Protein AF-A0A0L8FNC0-F1 (afdb_monomer_lite)

pLDDT: mean 70.18, std 13.85, range [40.78, 84.69]

Secondary structure (DSSP, 8-state):
----------SS--HHHHHHHHHHHHHHT-HHHHHHHHHHHHHHT-TTTHHHHHHHHHHHHHHH-----

Radius of gyration: 13.47 Å; chains: 1; bounding box: 22×40×37 Å

Organism: Octopus bimaculoides (NCBI:txid37653)

Structure (mmCIF, N/CA/C/O backbone):
data_AF-A0A0L8FNC0-F1
#
_entry.id   AF-A0A0L8FNC0-F1
#
loop_
_atom_site.group_PDB
_atom_site.id
_atom_site.type_symbol
_atom_site.label_atom_id
_atom_site.label_alt_id
_atom_site.label_comp_id
_atom_site.label_asym_id
_a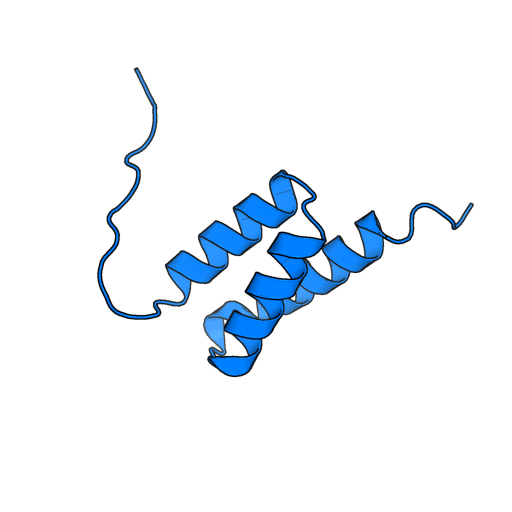tom_site.label_entity_id
_atom_site.label_seq_id
_atom_site.pdbx_PDB_ins_code
_atom_site.Cartn_x
_atom_site.Cartn_y
_atom_site.Cartn_z
_atom_site.occupancy
_atom_site.B_iso_or_equiv
_atom_site.auth_seq_id
_atom_site.auth_comp_id
_atom_site.auth_asym_id
_atom_site.auth_atom_id
_atom_site.pdbx_PDB_model_num
ATOM 1 N N . MET A 1 1 ? -8.901 27.126 -11.318 1.00 44.28 1 MET A N 1
ATOM 2 C CA . MET A 1 1 ? -7.914 26.892 -10.240 1.00 44.28 1 MET A CA 1
ATOM 3 C C . MET A 1 1 ? -8.450 25.728 -9.438 1.00 44.28 1 MET A C 1
ATOM 5 O O . MET A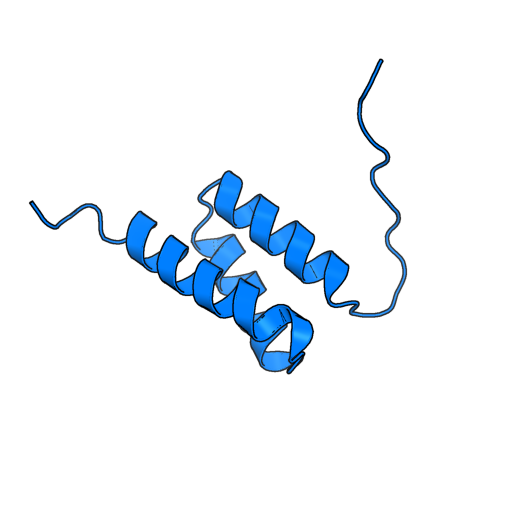 1 1 ? -9.239 25.946 -8.536 1.00 44.28 1 MET A O 1
ATOM 9 N N . ASP A 1 2 ? -8.077 24.499 -9.781 1.00 53.22 2 ASP A N 1
ATOM 10 C CA . ASP A 1 2 ? -8.771 23.319 -9.250 1.00 53.22 2 ASP A CA 1
ATOM 11 C C . ASP A 1 2 ? -7.729 22.316 -8.769 1.00 53.22 2 ASP A C 1
ATOM 13 O O . ASP A 1 2 ? -7.509 21.254 -9.346 1.00 53.22 2 ASP A O 1
ATOM 17 N N . ARG A 1 3 ? -7.003 22.699 -7.717 1.00 46.69 3 ARG A N 1
ATOM 18 C CA . ARG A 1 3 ? -6.142 21.777 -6.974 1.00 46.69 3 ARG A CA 1
ATOM 19 C C . ARG A 1 3 ? -6.791 21.533 -5.625 1.00 46.69 3 ARG A C 1
ATOM 21 O O . ARG A 1 3 ? -6.583 22.266 -4.666 1.00 46.69 3 ARG A O 1
ATOM 28 N N . LYS A 1 4 ? -7.651 20.512 -5.668 1.00 42.69 4 LYS A N 1
ATOM 29 C CA . LYS A 1 4 ? -8.346 19.838 -4.574 1.00 42.69 4 LYS A CA 1
ATOM 30 C C . LYS A 1 4 ? -7.550 19.907 -3.275 1.00 42.69 4 LYS A C 1
ATOM 32 O O . LYS A 1 4 ? -6.378 19.532 -3.232 1.00 42.69 4 LYS A O 1
ATOM 37 N N . PHE A 1 5 ? -8.247 20.398 -2.258 1.00 42.78 5 PHE A N 1
ATOM 38 C CA . PHE A 1 5 ? -7.840 20.483 -0.871 1.00 42.78 5 PHE A CA 1
ATOM 39 C C . PHE A 1 5 ? -7.037 19.253 -0.455 1.00 42.78 5 PHE A C 1
ATOM 41 O O . PHE A 1 5 ? -7.515 18.121 -0.482 1.00 42.78 5 PHE A O 1
ATOM 48 N N . LYS A 1 6 ? -5.787 19.519 -0.081 1.00 40.81 6 LYS A N 1
ATOM 49 C CA . LYS A 1 6 ? -4.930 18.596 0.643 1.00 40.81 6 LYS A CA 1
ATOM 50 C C . LYS A 1 6 ? -5.501 18.530 2.054 1.00 40.81 6 LYS A C 1
ATOM 52 O O . LYS A 1 6 ? -5.204 19.374 2.896 1.00 40.81 6 LYS A O 1
ATOM 57 N N . GLU A 1 7 ? -6.445 17.616 2.235 1.00 49.22 7 GLU A N 1
ATOM 58 C CA . GLU A 1 7 ? -7.127 17.388 3.498 1.00 49.22 7 GLU A CA 1
ATOM 59 C C . GLU A 1 7 ? -6.104 16.912 4.530 1.00 49.22 7 GLU A C 1
ATOM 61 O O . GLU A 1 7 ? -5.534 15.828 4.448 1.00 49.22 7 GLU A O 1
ATOM 66 N N . LYS A 1 8 ? -5.755 17.880 5.378 1.00 40.78 8 LYS A N 1
ATOM 67 C CA . LYS A 1 8 ? -5.583 17.793 6.825 1.00 40.78 8 LYS A CA 1
ATOM 68 C C . LYS A 1 8 ? -5.041 16.462 7.341 1.00 40.78 8 LYS A C 1
ATOM 70 O O . LYS A 1 8 ? -5.729 15.456 7.442 1.00 40.78 8 LYS A O 1
ATOM 75 N N . GLN A 1 9 ? -3.794 16.554 7.787 1.00 56.22 9 GLN A N 1
ATOM 76 C CA . GLN A 1 9 ? -3.306 15.740 8.882 1.00 56.22 9 GLN A CA 1
ATOM 77 C C . GLN A 1 9 ? -4.238 15.924 10.083 1.00 56.22 9 GLN A C 1
ATOM 79 O O . GLN A 1 9 ? -4.373 17.046 10.568 1.00 56.22 9 GLN A O 1
ATOM 84 N N . GLU A 1 10 ? -4.847 14.849 10.568 1.00 46.38 10 GLU A N 1
ATOM 85 C CA . GLU A 1 10 ? -5.329 14.802 11.940 1.00 46.38 10 GLU A CA 1
ATOM 86 C C . GLU A 1 10 ? -5.144 13.393 12.504 1.00 46.38 10 GLU A C 1
ATOM 88 O O . GLU A 1 10 ? -5.361 12.371 11.859 1.00 46.38 10 GLU A O 1
ATOM 93 N N . THR A 1 11 ? -4.612 13.387 13.712 1.00 40.91 11 THR A N 1
ATOM 94 C CA . THR A 1 11 ? -4.100 12.290 14.519 1.00 40.91 11 THR A CA 1
ATOM 95 C C . THR A 1 11 ? -5.170 11.268 14.892 1.00 40.91 11 THR A C 1
ATOM 97 O O . THR A 1 11 ? -5.681 11.272 16.001 1.00 40.91 11 THR A O 1
ATOM 100 N N . THR A 1 12 ? -5.484 10.358 13.984 1.00 45.94 12 THR A N 1
ATOM 101 C CA . THR A 1 12 ? -5.922 8.979 14.251 1.00 45.94 12 THR A CA 1
ATOM 102 C C . THR A 1 12 ? -5.620 8.206 12.973 1.00 45.94 12 THR A C 1
ATOM 104 O O . THR A 1 12 ? -5.753 8.753 11.884 1.00 45.94 12 THR A O 1
ATOM 107 N N . LYS A 1 13 ? -5.117 6.973 13.067 1.00 57.97 13 LYS A N 1
ATOM 108 C CA . LYS A 1 13 ? -4.733 6.140 11.913 1.00 57.97 13 LYS A CA 1
ATOM 109 C C . LYS A 1 13 ? -5.991 5.725 11.136 1.00 57.97 13 LYS A C 1
ATOM 111 O O . LYS A 1 13 ? -6.437 4.593 11.235 1.00 57.97 13 LYS A O 1
ATOM 116 N N . ALA A 1 14 ? -6.626 6.672 10.455 1.00 65.31 14 ALA A N 1
ATOM 117 C CA . ALA A 1 14 ? -7.862 6.442 9.739 1.00 65.31 14 ALA A CA 1
ATOM 118 C C . ALA A 1 14 ? -7.554 5.655 8.458 1.00 65.31 14 ALA A C 1
ATOM 120 O O . ALA A 1 14 ? -6.600 5.998 7.743 1.00 65.31 14 ALA A O 1
ATOM 121 N N . PRO A 1 15 ? -8.357 4.625 8.146 1.00 66.88 15 PRO A N 1
ATOM 122 C CA . PRO A 1 15 ? -8.147 3.785 6.975 1.00 66.88 15 PRO A CA 1
ATOM 123 C C . PRO A 1 15 ? -8.111 4.590 5.669 1.00 66.88 15 PRO A C 1
ATOM 125 O O . PRO A 1 15 ? -7.315 4.291 4.782 1.00 66.88 15 PRO A O 1
ATOM 128 N N . ASP A 1 16 ? -8.866 5.686 5.596 1.00 70.81 16 ASP A N 1
ATOM 129 C CA . ASP A 1 16 ? -8.901 6.603 4.454 1.00 70.81 16 ASP A CA 1
ATOM 130 C C . ASP A 1 16 ? -7.533 7.200 4.079 1.00 70.81 16 ASP A C 1
ATOM 132 O O . ASP A 1 16 ? -7.180 7.291 2.898 1.00 70.81 16 ASP A O 1
ATOM 136 N N . VAL A 1 17 ? -6.717 7.577 5.070 1.00 76.12 17 VAL A N 1
ATOM 137 C CA . VAL A 1 17 ? -5.396 8.181 4.820 1.00 76.12 17 VAL A CA 1
ATOM 138 C C . VAL A 1 17 ? -4.452 7.147 4.218 1.00 76.12 17 VAL A C 1
ATOM 140 O O . VAL A 1 17 ? -3.756 7.433 3.240 1.00 76.12 17 VAL A O 1
ATOM 143 N N . LEU A 1 18 ? -4.465 5.937 4.774 1.00 74.06 18 LEU A N 1
ATOM 144 C CA . LEU A 1 18 ? -3.678 4.810 4.290 1.00 74.06 18 LEU A CA 1
ATOM 145 C C . LEU A 1 18 ? -4.088 4.425 2.864 1.00 74.06 18 LEU A C 1
ATOM 147 O O . LEU A 1 18 ? -3.221 4.296 2.003 1.00 74.06 18 LEU A O 1
ATOM 151 N N . VAL A 1 19 ? -5.390 4.361 2.567 1.00 76.56 19 VAL A N 1
ATOM 152 C CA . VAL A 1 19 ? -5.911 4.111 1.210 1.00 76.56 19 VAL A CA 1
ATOM 153 C C . VAL A 1 19 ? -5.454 5.194 0.227 1.00 76.56 19 VAL A C 1
ATOM 155 O O . VAL A 1 19 ? -5.038 4.890 -0.894 1.00 76.56 19 VAL A O 1
ATOM 158 N N . SER A 1 20 ? -5.493 6.466 0.626 1.00 80.50 20 SER A N 1
ATOM 159 C CA . SER A 1 20 ? -5.056 7.586 -0.217 1.00 80.50 20 SER A CA 1
ATOM 160 C C . SER A 1 20 ? -3.550 7.545 -0.512 1.00 80.50 20 SER A C 1
ATOM 162 O O . SER A 1 20 ? -3.121 7.747 -1.658 1.00 80.50 20 SER A O 1
ATOM 164 N N . GLN A 1 21 ? -2.734 7.212 0.494 1.00 78.50 21 GLN A N 1
ATOM 165 C CA . GLN A 1 21 ? -1.297 6.995 0.317 1.00 78.50 21 GLN A CA 1
ATOM 166 C C . GLN A 1 21 ? -1.017 5.783 -0.569 1.00 78.50 21 GLN A C 1
ATOM 168 O O . GLN A 1 21 ? -0.194 5.871 -1.478 1.00 78.50 21 GLN A O 1
ATOM 173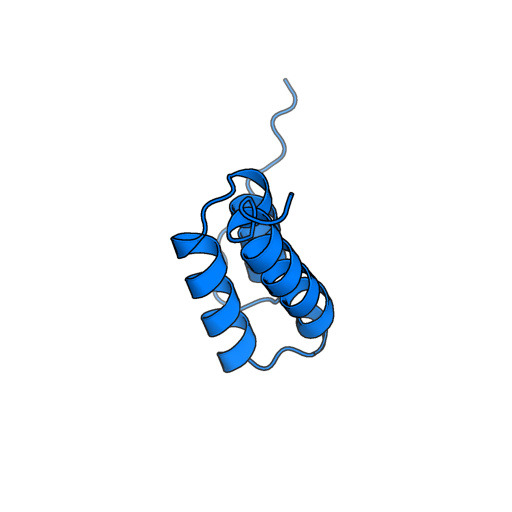 N N . LEU A 1 22 ? -1.745 4.688 -0.371 1.00 78.94 22 LEU A N 1
ATOM 174 C CA . LEU A 1 22 ? -1.603 3.450 -1.126 1.00 78.94 22 LEU A CA 1
ATOM 175 C C . LEU A 1 22 ? -1.960 3.660 -2.607 1.00 78.94 22 LEU A C 1
ATOM 177 O O . LEU A 1 22 ? -1.193 3.271 -3.491 1.00 78.94 22 LEU A O 1
ATOM 181 N N . LYS A 1 23 ? -3.039 4.395 -2.904 1.00 79.12 23 LYS A N 1
ATOM 182 C CA . LYS A 1 23 ? -3.378 4.835 -4.271 1.00 79.12 23 LYS A CA 1
ATOM 183 C C . LYS A 1 23 ? -2.304 5.741 -4.869 1.00 79.12 23 LYS A C 1
ATOM 185 O O . LYS A 1 23 ? -1.959 5.594 -6.041 1.00 79.12 23 LYS A O 1
ATOM 190 N N . SER A 1 24 ? -1.745 6.656 -4.078 1.00 81.44 24 SER A N 1
ATOM 191 C CA . SER A 1 24 ? -0.675 7.553 -4.531 1.00 81.44 24 SER A CA 1
ATOM 192 C C . SER A 1 24 ? 0.628 6.805 -4.825 1.00 81.44 24 SER A C 1
ATOM 194 O O . SER A 1 24 ? 1.261 7.075 -5.843 1.00 81.44 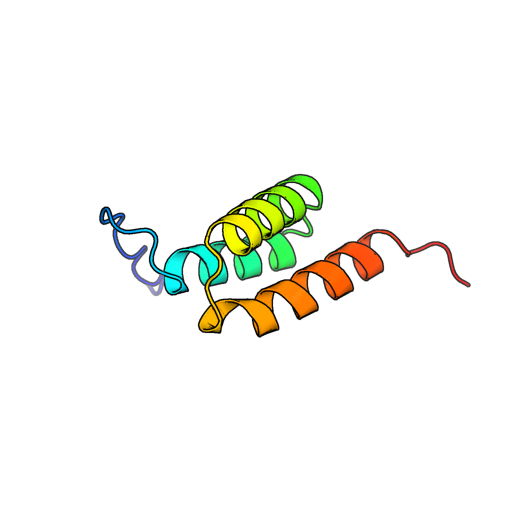24 SER A O 1
ATOM 196 N N . ALA A 1 25 ? 1.012 5.842 -3.986 1.00 79.25 25 ALA A N 1
ATOM 197 C CA . ALA A 1 25 ? 2.181 4.988 -4.187 1.00 79.25 25 ALA A CA 1
ATOM 198 C C . ALA A 1 25 ? 1.994 4.055 -5.391 1.00 79.25 25 ALA A C 1
ATOM 200 O O . ALA A 1 25 ? 2.903 3.902 -6.204 1.00 79.25 25 ALA A O 1
ATOM 201 N N . THR A 1 26 ? 0.783 3.521 -5.574 1.00 77.81 26 THR A N 1
ATOM 202 C CA . THR A 1 26 ? 0.421 2.721 -6.753 1.00 77.81 26 THR A CA 1
ATOM 203 C C . THR A 1 26 ? 0.545 3.551 -8.032 1.00 77.81 26 THR A C 1
ATOM 205 O O . THR A 1 26 ? 1.118 3.101 -9.022 1.00 77.81 26 THR A O 1
ATOM 208 N N . ARG A 1 27 ? 0.070 4.804 -8.005 1.00 79.25 27 ARG A N 1
ATOM 209 C CA . ARG A 1 27 ? 0.132 5.727 -9.147 1.00 79.25 27 ARG A CA 1
ATOM 210 C C . ARG A 1 27 ? 1.556 6.180 -9.476 1.00 79.25 27 ARG A C 1
ATOM 212 O O . ARG A 1 27 ? 1.865 6.367 -10.648 1.00 79.25 27 ARG A O 1
ATOM 219 N N . GLN A 1 28 ? 2.404 6.347 -8.464 1.00 79.62 28 GLN A N 1
ATOM 220 C CA . GLN A 1 28 ? 3.826 6.655 -8.643 1.00 79.62 28 GLN A CA 1
ATOM 221 C C . GLN A 1 28 ? 4.667 5.410 -8.980 1.00 79.62 28 GLN A C 1
ATOM 223 O O . GLN A 1 28 ? 5.828 5.549 -9.344 1.00 79.62 28 GLN A O 1
ATOM 228 N N . LYS A 1 29 ? 4.080 4.202 -8.918 1.00 73.75 29 LYS A N 1
ATOM 229 C CA . LYS A 1 29 ? 4.772 2.909 -9.075 1.00 73.75 29 LYS A CA 1
ATOM 230 C C . LYS A 1 29 ? 5.955 2.736 -8.109 1.00 73.75 29 LYS A C 1
ATOM 232 O O . LYS A 1 29 ? 6.888 1.979 -8.379 1.00 73.75 29 LYS A O 1
ATOM 237 N N . ASP A 1 30 ? 5.895 3.400 -6.958 1.00 81.12 30 ASP A N 1
ATOM 238 C CA . ASP A 1 30 ? 6.931 3.340 -5.934 1.00 81.12 30 ASP A CA 1
ATOM 239 C C . ASP A 1 30 ? 6.815 2.040 -5.141 1.00 81.12 30 ASP A C 1
ATOM 241 O O . ASP A 1 30 ? 6.123 1.977 -4.126 1.00 81.12 30 ASP A O 1
ATOM 245 N N . LYS A 1 31 ? 7.518 0.991 -5.581 1.00 80.94 31 LYS A N 1
ATOM 246 C CA . LYS A 1 31 ? 7.512 -0.330 -4.922 1.00 80.94 31 LYS A CA 1
ATOM 247 C C . LYS A 1 31 ? 7.844 -0.240 -3.432 1.00 80.94 31 LYS A C 1
ATOM 249 O O . LYS A 1 31 ? 7.176 -0.863 -2.614 1.00 80.94 31 LYS A O 1
ATOM 254 N N . THR A 1 32 ? 8.854 0.551 -3.076 1.00 82.50 32 THR A N 1
ATOM 255 C CA . THR A 1 32 ? 9.336 0.683 -1.695 1.00 82.50 32 THR A CA 1
ATOM 256 C C . THR A 1 32 ? 8.312 1.372 -0.798 1.00 82.50 32 THR A C 1
ATOM 258 O O . THR A 1 32 ? 8.066 0.920 0.318 1.00 82.50 32 THR A O 1
ATOM 261 N N . ALA A 1 33 ? 7.693 2.451 -1.291 1.00 82.50 33 ALA A N 1
ATOM 262 C CA . ALA A 1 33 ? 6.647 3.155 -0.556 1.00 82.50 33 ALA A CA 1
ATOM 263 C C . ALA A 1 33 ? 5.391 2.285 -0.440 1.00 82.50 33 ALA A C 1
ATOM 265 O O . ALA A 1 33 ? 4.835 2.149 0.644 1.00 82.50 33 ALA A O 1
ATOM 266 N N . LEU A 1 34 ? 4.997 1.634 -1.536 1.00 81.75 34 LEU A N 1
ATOM 267 C CA . LEU A 1 34 ? 3.840 0.751 -1.590 1.00 81.75 34 LEU A CA 1
ATOM 268 C C . LEU A 1 34 ? 3.989 -0.424 -0.611 1.00 81.75 34 LEU A C 1
ATOM 270 O O . LEU A 1 34 ? 3.071 -0.676 0.158 1.00 81.75 34 LEU A O 1
ATOM 274 N N . ALA A 1 35 ? 5.156 -1.077 -0.559 1.00 83.44 35 ALA A N 1
ATOM 275 C CA . ALA A 1 35 ? 5.438 -2.152 0.396 1.00 83.44 35 ALA A CA 1
ATOM 276 C C . ALA A 1 35 ? 5.378 -1.684 1.860 1.00 83.44 35 ALA A C 1
ATOM 278 O O . ALA A 1 35 ? 4.800 -2.375 2.693 1.00 83.44 35 ALA A O 1
ATOM 279 N N . LYS A 1 36 ? 5.930 -0.503 2.176 1.00 84.69 36 LYS A N 1
ATOM 280 C CA . LYS A 1 36 ? 5.838 0.075 3.527 1.00 84.69 36 LYS A CA 1
ATOM 281 C C . LYS A 1 36 ? 4.393 0.331 3.944 1.00 84.69 36 LYS A C 1
ATOM 283 O O . LYS A 1 36 ? 3.994 -0.081 5.026 1.00 84.69 36 LYS A O 1
ATOM 288 N N . ILE A 1 37 ? 3.615 0.964 3.067 1.00 80.38 37 ILE A N 1
ATOM 289 C CA . ILE A 1 37 ? 2.212 1.292 3.340 1.00 80.38 37 ILE A CA 1
ATOM 290 C C . ILE A 1 37 ? 1.388 0.009 3.501 1.00 80.38 37 ILE A C 1
ATOM 292 O O . ILE A 1 37 ? 0.546 -0.054 4.387 1.00 80.38 37 ILE A O 1
ATOM 296 N N . ILE A 1 38 ? 1.654 -1.024 2.692 1.00 82.19 38 ILE A N 1
ATOM 297 C CA . ILE A 1 38 ? 1.043 -2.355 2.828 1.00 82.19 38 ILE A CA 1
ATOM 298 C C . ILE A 1 38 ? 1.291 -2.913 4.237 1.00 82.19 38 ILE A C 1
ATOM 300 O O . ILE A 1 38 ? 0.334 -3.269 4.914 1.00 82.19 38 ILE A O 1
ATOM 304 N N . ILE A 1 39 ? 2.542 -2.924 4.709 1.00 83.94 39 ILE A N 1
ATOM 305 C CA . ILE A 1 39 ? 2.883 -3.436 6.047 1.00 83.94 39 ILE A CA 1
ATOM 306 C C . ILE A 1 39 ? 2.177 -2.624 7.139 1.00 83.94 39 ILE A C 1
ATOM 308 O O . ILE A 1 39 ? 1.541 -3.213 8.005 1.00 83.94 39 ILE A O 1
ATOM 312 N N . GLU A 1 40 ? 2.203 -1.290 7.062 1.00 79.94 40 GLU A N 1
ATOM 313 C CA . GLU A 1 40 ? 1.498 -0.431 8.026 1.00 79.94 40 GLU A CA 1
ATOM 314 C C . GLU A 1 40 ? -0.019 -0.685 8.035 1.00 79.94 40 GLU A C 1
ATOM 316 O O . GLU A 1 40 ? -0.641 -0.659 9.096 1.00 79.94 40 GLU A O 1
ATOM 321 N N . CYS A 1 41 ? -0.626 -0.962 6.876 1.00 76.19 41 CYS A N 1
ATOM 322 C CA . CYS A 1 41 ? -2.041 -1.324 6.785 1.00 76.19 41 CYS A CA 1
ATOM 323 C C . CYS A 1 41 ? -2.325 -2.709 7.383 1.00 76.19 41 CYS A C 1
ATOM 325 O O . CYS A 1 41 ? -3.361 -2.891 8.023 1.00 76.19 41 CYS A O 1
ATOM 327 N N . GLU A 1 42 ? -1.429 -3.676 7.165 1.00 78.06 42 GLU A N 1
ATOM 328 C CA . GLU A 1 42 ? -1.540 -5.040 7.694 1.00 78.06 42 GLU A CA 1
ATOM 329 C C . GLU A 1 42 ? -1.404 -5.046 9.220 1.00 78.06 42 GLU A C 1
ATOM 331 O O . GLU A 1 42 ? -2.245 -5.622 9.906 1.00 78.06 42 GLU A O 1
ATOM 336 N N . GLU A 1 43 ? -0.410 -4.331 9.758 1.00 80.56 43 GLU A N 1
ATOM 337 C CA . GLU A 1 43 ? -0.205 -4.168 11.203 1.00 80.56 43 GLU A CA 1
ATOM 338 C C . GLU A 1 43 ? -1.366 -3.438 11.874 1.00 80.56 43 GLU A C 1
ATOM 340 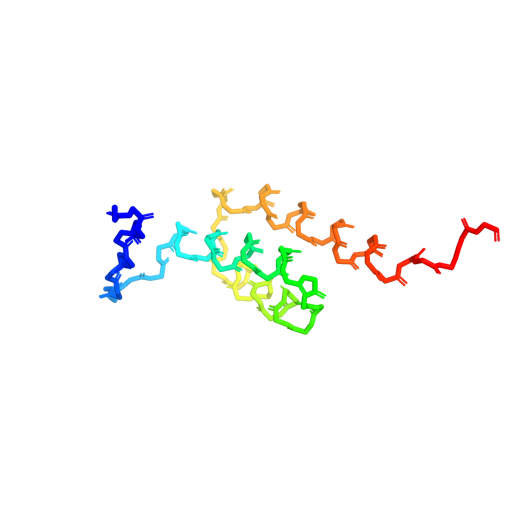O O . GLU A 1 43 ? -1.705 -3.712 13.026 1.00 80.56 43 GLU A O 1
ATOM 345 N N . ALA A 1 44 ? -1.994 -2.503 11.163 1.00 75.06 44 ALA A N 1
ATOM 346 C CA . ALA A 1 44 ? -3.141 -1.792 11.692 1.00 75.06 44 ALA A CA 1
ATOM 347 C C . ALA A 1 44 ? -4.442 -2.618 11.649 1.00 75.06 44 ALA A C 1
ATOM 349 O O . ALA A 1 44 ? -5.401 -2.262 12.333 1.00 75.06 44 ALA A O 1
ATOM 350 N N . GLY A 1 45 ? -4.471 -3.733 10.906 1.00 70.06 45 GLY A N 1
ATOM 351 C CA . GLY A 1 45 ? -5.544 -4.727 10.968 1.00 70.06 45 GLY A CA 1
ATOM 352 C C . GLY A 1 45 ? -6.922 -4.193 10.573 1.00 70.06 45 GLY A C 1
ATOM 353 O O . GLY A 1 45 ? -7.930 -4.643 11.118 1.00 70.06 45 GLY A O 1
ATOM 354 N N . TYR A 1 46 ? -6.988 -3.220 9.658 1.00 71.06 46 TYR A N 1
ATOM 355 C CA . TYR A 1 46 ? -8.255 -2.612 9.250 1.00 71.06 46 TYR A CA 1
ATOM 356 C C . TYR A 1 46 ? -8.947 -3.435 8.147 1.00 71.06 46 TYR A C 1
ATOM 358 O O . TYR A 1 46 ? -8.453 -3.472 7.014 1.00 71.06 46 TYR A O 1
ATOM 366 N N . PRO A 1 47 ? -10.123 -4.041 8.410 1.00 68.81 47 PRO A N 1
ATOM 367 C CA . PRO A 1 47 ? -10.844 -4.829 7.409 1.00 68.81 47 PRO A CA 1
ATOM 368 C C . PRO A 1 47 ? -11.328 -3.986 6.219 1.00 68.81 47 PRO A C 1
ATOM 370 O O . PRO A 1 47 ? -11.443 -4.509 5.114 1.00 68.81 47 PRO A O 1
ATOM 373 N N . GLU A 1 48 ? -11.546 -2.680 6.408 1.00 71.06 48 GLU A N 1
ATOM 374 C CA . GLU A 1 48 ? -11.905 -1.746 5.329 1.00 71.06 48 GLU A CA 1
ATOM 375 C C . GLU A 1 48 ? -10.808 -1.598 4.269 1.00 71.06 48 GLU A C 1
ATOM 377 O O . GLU A 1 48 ? -11.110 -1.420 3.092 1.00 71.06 48 GLU A O 1
ATOM 382 N N . ILE A 1 49 ? -9.537 -1.715 4.663 1.00 75.00 49 ILE A N 1
ATOM 383 C CA . ILE A 1 49 ? -8.398 -1.520 3.756 1.00 75.00 49 ILE A CA 1
ATOM 384 C C . ILE A 1 49 ? -7.942 -2.845 3.155 1.00 75.00 49 ILE A C 1
ATOM 386 O O . ILE A 1 49 ? -7.285 -2.835 2.122 1.00 75.00 49 ILE A O 1
ATOM 390 N N . ALA A 1 50 ? -8.293 -3.987 3.754 1.00 75.88 50 ALA A N 1
ATOM 391 C CA . ALA A 1 50 ? -7.836 -5.314 3.332 1.00 75.88 50 ALA A CA 1
ATOM 392 C C . ALA A 1 50 ? -8.008 -5.567 1.819 1.00 75.88 50 ALA A C 1
ATOM 394 O O . ALA A 1 50 ? -7.136 -6.158 1.182 1.00 75.88 50 ALA A O 1
ATOM 395 N N . ASN A 1 51 ? -9.096 -5.064 1.224 1.00 79.44 51 ASN A N 1
ATOM 396 C CA . ASN A 1 51 ? -9.349 -5.169 -0.215 1.00 79.44 51 ASN A CA 1
ATOM 397 C C . ASN A 1 51 ? -8.387 -4.301 -1.056 1.00 79.44 51 ASN A C 1
ATOM 399 O O . ASN A 1 51 ? -7.813 -4.771 -2.041 1.00 79.44 51 ASN A O 1
ATOM 403 N N . ASP A 1 52 ? -8.162 -3.044 -0.657 1.00 77.31 52 ASP A N 1
ATOM 404 C CA . ASP A 1 52 ? -7.178 -2.157 -1.294 1.00 77.31 52 ASP A CA 1
ATOM 405 C C . ASP A 1 52 ? -5.743 -2.676 -1.101 1.00 77.31 52 ASP A C 1
ATOM 407 O O . ASP A 1 52 ? -4.943 -2.626 -2.030 1.00 77.31 52 ASP A O 1
ATOM 411 N N . LEU A 1 53 ? -5.439 -3.253 0.062 1.00 79.62 53 LEU A N 1
ATOM 412 C CA . LEU A 1 53 ? -4.185 -3.931 0.403 1.00 79.62 53 LEU A CA 1
ATOM 413 C C . LEU A 1 53 ? -3.879 -5.085 -0.554 1.00 79.62 53 LEU A C 1
ATOM 415 O O . LEU A 1 53 ? -2.767 -5.213 -1.074 1.00 79.62 53 LEU A O 1
ATOM 419 N N . TRP A 1 54 ? -4.886 -5.919 -0.810 1.00 81.56 54 TRP A N 1
ATOM 420 C CA . TRP A 1 54 ? -4.764 -7.048 -1.719 1.00 81.56 54 TRP A CA 1
ATOM 421 C C . TRP A 1 54 ? -4.470 -6.577 -3.149 1.00 81.56 54 TRP A C 1
ATOM 423 O O . TRP A 1 54 ? -3.494 -7.026 -3.757 1.00 81.56 54 TRP A O 1
ATOM 433 N N . LYS A 1 55 ? -5.211 -5.572 -3.639 1.00 80.31 55 LYS A N 1
ATOM 434 C CA . LYS A 1 55 ? -4.930 -4.919 -4.932 1.00 80.31 55 LYS A CA 1
ATOM 435 C C . LYS A 1 55 ? -3.551 -4.268 -4.981 1.00 80.31 55 LYS A C 1
ATOM 437 O O . LYS A 1 55 ? -2.886 -4.318 -6.016 1.00 80.31 55 LYS A O 1
ATOM 442 N N . ALA A 1 56 ? -3.098 -3.669 -3.883 1.00 81.06 56 ALA A N 1
ATOM 443 C CA . ALA A 1 56 ? -1.772 -3.071 -3.783 1.00 81.06 56 ALA A CA 1
ATOM 444 C C . ALA A 1 56 ? -0.673 -4.121 -3.962 1.00 81.06 56 ALA A C 1
ATOM 446 O O . ALA A 1 56 ? 0.262 -3.888 -4.723 1.00 81.06 56 ALA A O 1
ATOM 447 N N . ARG A 1 57 ? -0.799 -5.288 -3.312 1.00 82.25 57 ARG A N 1
ATOM 448 C CA . ARG A 1 57 ? 0.138 -6.414 -3.476 1.00 82.25 57 ARG A CA 1
ATOM 449 C C . ARG A 1 57 ? 0.139 -6.949 -4.900 1.00 82.25 57 ARG A C 1
ATOM 451 O O . ARG A 1 57 ? 1.214 -7.174 -5.446 1.00 82.25 57 ARG A O 1
ATOM 458 N N . GLU A 1 58 ? -1.031 -7.121 -5.506 1.00 83.88 58 GLU A N 1
ATOM 459 C CA . GLU A 1 58 ? -1.142 -7.567 -6.899 1.00 83.88 58 GLU A CA 1
ATOM 460 C C . GLU A 1 58 ? -0.495 -6.563 -7.861 1.00 83.88 58 GLU A C 1
ATOM 462 O O . GLU A 1 58 ? 0.263 -6.937 -8.757 1.00 83.88 58 GLU A O 1
ATOM 467 N N . THR A 1 59 ? -0.710 -5.268 -7.626 1.00 80.19 59 THR A N 1
ATOM 468 C CA . THR A 1 59 ? -0.092 -4.216 -8.434 1.00 80.19 59 THR A CA 1
ATOM 469 C C . THR A 1 59 ? 1.417 -4.161 -8.204 1.00 80.19 59 THR A C 1
ATOM 471 O O . THR A 1 59 ? 2.172 -4.067 -9.164 1.00 80.19 59 THR A O 1
ATOM 474 N N . LEU A 1 60 ? 1.889 -4.295 -6.960 1.00 80.81 60 LEU A N 1
ATOM 475 C CA . LEU A 1 60 ? 3.315 -4.377 -6.637 1.00 80.81 60 LEU A CA 1
ATOM 476 C C . LEU A 1 60 ? 3.976 -5.564 -7.342 1.00 80.81 60 LEU A C 1
ATOM 478 O O . LEU A 1 60 ? 5.047 -5.402 -7.928 1.00 80.81 60 LEU A O 1
ATOM 482 N N . HIS A 1 61 ? 3.320 -6.728 -7.322 1.00 79.19 61 HIS A N 1
ATOM 483 C CA . HIS A 1 61 ? 3.750 -7.915 -8.054 1.00 79.19 61 HIS A CA 1
ATOM 484 C C . HIS A 1 61 ? 3.795 -7.619 -9.551 1.00 79.19 61 HIS A C 1
ATOM 486 O O . HIS A 1 61 ? 4.814 -7.877 -10.177 1.00 79.19 61 HIS A O 1
ATOM 492 N N . SER A 1 62 ? 2.760 -6.996 -10.112 1.00 80.12 62 SER A N 1
ATOM 493 C CA . SER A 1 62 ? 2.686 -6.665 -11.540 1.00 80.12 62 SER A CA 1
ATOM 494 C C . SER A 1 62 ? 3.781 -5.683 -11.975 1.00 80.12 62 SER A C 1
ATOM 496 O O . SER A 1 62 ? 4.391 -5.867 -13.020 1.00 80.12 62 SER A O 1
ATOM 498 N N . ILE A 1 63 ? 4.111 -4.677 -11.154 1.00 73.81 63 ILE A N 1
ATOM 499 C CA . ILE A 1 63 ? 5.233 -3.753 -11.416 1.00 73.81 63 ILE A CA 1
ATOM 500 C C . ILE A 1 63 ? 6.588 -4.481 -11.250 1.00 73.81 63 ILE A C 1
ATOM 502 O O . ILE A 1 63 ? 7.615 -4.050 -11.778 1.00 73.81 63 ILE A O 1
ATOM 506 N N . CYS A 1 64 ? 6.649 -5.561 -10.467 1.00 63.72 64 CYS A N 1
ATOM 507 C CA . CYS A 1 64 ? 7.855 -6.376 -10.289 1.00 63.72 64 CYS A CA 1
ATOM 508 C C . CYS A 1 64 ? 8.026 -7.462 -11.360 1.00 63.72 64 CYS A C 1
ATOM 510 O O . CYS A 1 64 ? 9.154 -7.802 -11.697 1.00 63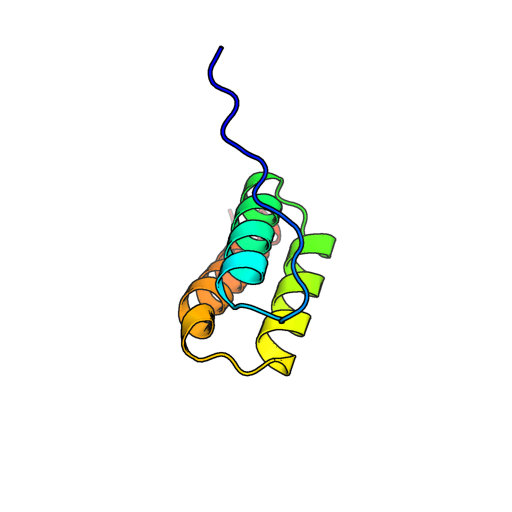.72 64 CYS A O 1
ATOM 512 N N . GLY A 1 65 ? 6.920 -7.951 -11.912 1.00 62.19 65 GLY A N 1
ATOM 513 C CA . GLY A 1 65 ? 6.834 -9.084 -12.823 1.00 62.19 65 GLY A CA 1
ATOM 514 C C . GLY A 1 65 ? 6.873 -8.731 -14.307 1.00 62.19 65 GLY A C 1
ATOM 515 O O . GLY A 1 65 ? 6.427 -9.543 -15.108 1.00 62.19 65 GLY A O 1
ATOM 516 N N . GLU A 1 66 ? 7.426 -7.580 -14.708 1.00 55.06 66 GLU A N 1
ATOM 517 C CA . GLU A 1 66 ? 7.718 -7.276 -16.125 1.00 55.06 66 GLU A CA 1
ATOM 518 C C . GLU A 1 66 ? 8.932 -8.089 -16.640 1.00 55.06 66 GLU A C 1
ATOM 520 O O . GLU A 1 66 ? 9.852 -7.567 -17.255 1.00 55.06 66 GLU A O 1
ATOM 525 N N . TYR A 1 67 ? 8.940 -9.388 -16.334 1.00 54.38 67 TYR A N 1
ATOM 526 C CA . TYR A 1 67 ? 9.779 -10.435 -16.911 1.00 54.38 67 TYR A CA 1
ATOM 527 C C . TYR A 1 67 ? 8.910 -11.693 -17.006 1.00 54.38 67 TYR A C 1
ATOM 529 O O . TYR A 1 67 ? 8.956 -12.576 -16.152 1.00 54.38 67 TYR A O 1
ATOM 537 N N . GLY A 1 68 ? 8.048 -11.734 -18.017 1.00 53.78 68 GLY A N 1
ATOM 538 C CA . GLY A 1 68 ? 7.111 -12.831 -18.237 1.00 53.78 68 GLY A CA 1
ATOM 539 C C . GLY A 1 68 ? 6.482 -12.755 -19.622 1.00 53.78 68 GLY A C 1
ATOM 540 O O . GLY A 1 68 ? 5.263 -12.668 -19.735 1.00 53.78 68 GLY A O 1
ATOM 541 N N . GLY A 1 69 ? 7.326 -12.725 -20.652 1.00 42.84 69 GLY A N 1
ATOM 542 C CA . GLY A 1 69 ? 6.968 -12.814 -22.066 1.00 42.84 69 GLY A CA 1
ATOM 543 C C . GLY A 1 69 ? 8.118 -13.429 -22.841 1.00 42.84 69 GLY A C 1
ATOM 544 O O . GLY A 1 69 ? 9.262 -12.990 -22.589 1.00 42.84 69 GLY A O 1
#

Sequence (69 aa):
MDRKFKEKQETTKAPDVLVSQLKSATRQKDKTALAKIIIECEEAGYPEIANDLWKARETLHSICGEYGG

Foldseek 3Di:
DDDDDPDDDDPDPDLVVLLVQLVVCLVVVPLVSNVVSLVVCVVVVDPVCVVVSVVSVVSSVVSVPPPDD